Protein AF-A0A750MMW2-F1 (afdb_monomer_lite)

Radius of gyration: 13.12 Å; chains: 1; bounding box: 33×26×34 Å

Foldseek 3Di:
DDPQVVLVVVQCVQLVHPCLVVVQVVCVVVVQWDWDDDPFWIWIWGWDADPNAIAIERSDTDGPDPDSCVVCVVVRVVVCVVSVHQWYWYSGPPTDIDGD

Sequence (100 aa):
MTKLERYMQRVMADTGNPELLNEIHDACRKKQAFCFGAPDGQLVLKPMVKDGIPFVLVWLGICEGYDSVTRYLPEVQQLTRLSGGRWAEFHTTRKGFIRL

Structure (mmCIF, N/CA/C/O backbone):
data_AF-A0A750MMW2-F1
#
_entry.id   AF-A0A750MMW2-F1
#
loop_
_atom_site.group_PDB
_atom_site.id
_atom_site.type_symbol
_atom_site.label_atom_id
_atom_site.label_alt_id
_atom_site.label_comp_id
_atom_site.label_asym_id
_atom_site.label_entity_id
_atom_site.label_seq_id
_atom_site.pdbx_PDB_ins_code
_atom_site.Cartn_x
_atom_site.Cartn_y
_atom_site.Cartn_z
_atom_site.occupancy
_atom_site.B_iso_or_equiv
_atom_site.auth_seq_id
_atom_site.auth_comp_id
_atom_site.auth_asym_id
_atom_site.auth_atom_id
_atom_site.pdbx_PDB_model_num
ATOM 1 N N . MET A 1 1 ? 19.784 -4.437 -12.549 1.00 60.16 1 MET A N 1
ATOM 2 C CA . MET A 1 1 ? 18.707 -3.738 -11.829 1.00 60.16 1 MET A CA 1
ATOM 3 C C . MET A 1 1 ? 17.459 -3.771 -12.695 1.00 60.16 1 MET A C 1
ATOM 5 O O . MET A 1 1 ? 17.517 -3.306 -13.832 1.00 60.16 1 MET A O 1
ATOM 9 N N . THR A 1 2 ? 16.393 -4.404 -12.221 1.00 79.88 2 THR A N 1
ATOM 10 C CA . THR A 1 2 ? 15.117 -4.533 -12.935 1.00 79.88 2 THR A CA 1
ATOM 11 C C . THR A 1 2 ? 14.392 -3.184 -12.993 1.00 79.88 2 THR A C 1
ATOM 13 O O . THR A 1 2 ? 14.697 -2.244 -12.254 1.00 79.88 2 THR A O 1
ATOM 16 N N . LYS A 1 3 ? 13.423 -3.048 -13.902 1.00 79.94 3 LYS A N 1
ATOM 17 C CA . LYS A 1 3 ? 12.630 -1.818 -14.034 1.00 79.94 3 LYS A CA 1
ATOM 18 C C . LYS A 1 3 ? 11.790 -1.544 -12.777 1.00 79.94 3 LYS A C 1
ATOM 20 O O . LYS A 1 3 ? 11.698 -0.397 -12.348 1.00 79.94 3 LYS A O 1
ATOM 25 N N . LEU A 1 4 ? 11.288 -2.603 -12.138 1.00 78.44 4 LEU A N 1
ATOM 26 C CA . LEU A 1 4 ? 10.567 -2.549 -10.867 1.00 78.44 4 LEU A CA 1
ATOM 27 C C . LEU A 1 4 ? 11.439 -2.004 -9.725 1.00 78.44 4 LEU A C 1
ATOM 29 O O . LEU A 1 4 ? 11.023 -1.084 -9.023 1.00 78.44 4 LEU A O 1
ATOM 33 N N . GLU A 1 5 ? 12.678 -2.491 -9.597 1.00 82.50 5 GLU A N 1
ATOM 34 C CA . GLU A 1 5 ? 13.649 -1.989 -8.610 1.00 82.50 5 GLU A CA 1
ATOM 35 C C . GLU A 1 5 ? 13.904 -0.485 -8.781 1.00 82.50 5 GLU A C 1
ATOM 37 O O . GLU A 1 5 ? 13.992 0.249 -7.799 1.00 82.50 5 GLU A O 1
ATOM 42 N N . ARG A 1 6 ? 13.957 0.008 -10.027 1.00 87.00 6 ARG A N 1
ATOM 43 C CA . ARG A 1 6 ? 14.108 1.445 -10.298 1.00 87.00 6 ARG A CA 1
ATOM 44 C C . ARG A 1 6 ? 12.898 2.255 -9.820 1.00 87.00 6 ARG A C 1
ATOM 46 O O . ARG A 1 6 ? 13.087 3.351 -9.295 1.00 87.00 6 ARG A O 1
ATOM 53 N N . TYR A 1 7 ? 11.676 1.744 -9.981 1.00 87.06 7 TYR A N 1
ATOM 54 C CA . TYR A 1 7 ? 10.483 2.413 -9.453 1.00 87.06 7 TYR A CA 1
ATOM 55 C C . TYR A 1 7 ? 10.459 2.421 -7.925 1.00 87.06 7 TYR A C 1
ATOM 57 O O . TYR A 1 7 ? 10.150 3.456 -7.343 1.00 87.06 7 TYR A O 1
ATOM 65 N N . MET A 1 8 ? 10.849 1.321 -7.277 1.00 87.06 8 MET A N 1
ATOM 66 C CA . MET A 1 8 ? 10.960 1.264 -5.816 1.00 87.06 8 MET A CA 1
ATOM 67 C C . MET A 1 8 ? 11.950 2.301 -5.281 1.00 87.06 8 MET A C 1
ATOM 69 O O . MET A 1 8 ? 11.594 3.086 -4.407 1.00 87.06 8 MET A O 1
ATOM 73 N N . GLN A 1 9 ? 13.155 2.365 -5.860 1.00 88.31 9 GLN A N 1
ATOM 74 C CA . GLN A 1 9 ? 14.172 3.360 -5.496 1.00 88.31 9 GLN A CA 1
ATOM 75 C C . GLN A 1 9 ? 13.656 4.794 -5.660 1.00 88.31 9 GLN A C 1
ATOM 77 O O . GLN A 1 9 ? 13.897 5.648 -4.809 1.00 88.31 9 GLN A O 1
ATOM 82 N N . ARG A 1 10 ? 12.897 5.057 -6.729 1.00 87.69 10 ARG A N 1
ATOM 83 C CA . ARG A 1 10 ? 12.275 6.364 -6.943 1.00 87.69 10 ARG A CA 1
ATOM 84 C C . ARG A 1 10 ? 11.245 6.694 -5.865 1.00 87.69 10 ARG A C 1
ATOM 86 O O . ARG A 1 10 ? 11.288 7.799 -5.345 1.00 87.69 10 ARG A O 1
ATOM 93 N N . VAL A 1 11 ? 10.361 5.760 -5.504 1.00 86.94 11 VAL A N 1
ATOM 94 C CA . VAL A 1 11 ? 9.375 5.996 -4.436 1.00 86.94 11 VAL A CA 1
ATOM 95 C C . VAL A 1 11 ? 10.080 6.297 -3.115 1.00 86.94 11 VAL A C 1
ATOM 97 O O . VAL A 1 11 ? 9.727 7.279 -2.476 1.00 86.94 11 VAL A O 1
ATOM 100 N N . MET A 1 12 ? 11.112 5.529 -2.748 1.00 89.62 12 MET A N 1
ATOM 101 C CA . MET A 1 12 ? 11.905 5.766 -1.531 1.00 89.62 12 MET A CA 1
ATOM 102 C C . MET A 1 12 ? 12.518 7.172 -1.500 1.00 89.62 12 MET A C 1
ATOM 104 O O . MET A 1 12 ? 12.475 7.845 -0.468 1.00 89.62 12 MET A O 1
ATOM 108 N N . ALA A 1 13 ? 13.065 7.624 -2.635 1.00 88.62 13 ALA A N 1
ATOM 109 C CA . ALA A 1 13 ? 13.628 8.962 -2.778 1.00 88.62 13 ALA A CA 1
ATOM 110 C C . ALA A 1 13 ? 12.546 10.053 -2.699 1.00 88.62 13 ALA A C 1
ATOM 112 O O . ALA A 1 13 ? 12.694 11.002 -1.931 1.00 88.62 13 ALA A O 1
ATOM 113 N N . ASP A 1 14 ? 11.439 9.895 -3.429 1.00 86.00 14 ASP A N 1
ATOM 114 C CA . ASP A 1 14 ? 10.333 10.859 -3.470 1.00 86.00 14 ASP A CA 1
ATOM 115 C C . ASP A 1 14 ? 9.667 11.007 -2.086 1.00 86.00 14 ASP A C 1
ATOM 117 O O . ASP A 1 14 ? 9.271 12.105 -1.685 1.00 86.00 14 ASP A O 1
ATOM 121 N N . THR A 1 15 ? 9.566 9.919 -1.317 1.00 84.56 15 THR A N 1
ATOM 122 C CA . THR A 1 15 ? 9.014 9.935 0.046 1.00 84.56 15 THR 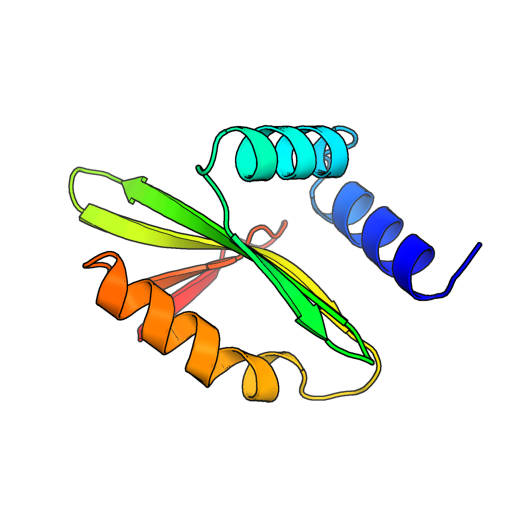A CA 1
ATOM 123 C C . THR A 1 15 ? 10.038 10.332 1.108 1.00 84.56 15 THR A C 1
ATOM 125 O O . THR A 1 15 ? 9.650 10.533 2.257 1.00 84.56 15 THR A O 1
ATOM 128 N N . GLY A 1 16 ? 11.327 10.418 0.760 1.00 87.31 16 GLY A N 1
ATOM 129 C CA . GLY A 1 16 ? 12.416 10.638 1.714 1.00 87.31 16 GLY A CA 1
ATOM 130 C C . GLY A 1 16 ? 12.547 9.523 2.759 1.00 87.31 16 GLY A C 1
ATOM 131 O O . GLY A 1 16 ? 12.991 9.789 3.872 1.00 87.31 16 GLY A O 1
ATOM 132 N N . ASN A 1 17 ? 12.128 8.295 2.425 1.00 88.88 17 ASN A N 1
ATOM 133 C CA . ASN A 1 17 ? 12.134 7.150 3.339 1.00 88.88 17 ASN A CA 1
ATOM 134 C C . ASN A 1 17 ? 13.020 6.018 2.778 1.00 88.88 17 ASN A C 1
ATOM 136 O O . ASN A 1 17 ? 12.535 5.198 1.991 1.00 88.88 17 ASN A O 1
ATOM 140 N N . PRO A 1 18 ? 14.308 5.952 3.170 1.00 89.94 18 PRO A N 1
ATOM 141 C CA . PRO A 1 18 ? 15.216 4.894 2.729 1.00 89.94 18 PRO A CA 1
ATOM 142 C C . PRO A 1 18 ? 14.907 3.522 3.352 1.00 89.94 18 PRO A C 1
ATOM 144 O O . PRO A 1 18 ? 15.346 2.510 2.817 1.00 89.94 18 PRO A O 1
ATOM 147 N N . GLU A 1 19 ? 14.121 3.459 4.430 1.00 92.56 19 GLU A N 1
ATOM 148 C CA . GLU A 1 19 ? 13.748 2.204 5.101 1.00 92.56 19 GLU A CA 1
ATOM 149 C C . GLU A 1 19 ? 12.401 1.647 4.618 1.00 92.56 19 GLU A C 1
ATOM 151 O O . GLU A 1 19 ? 11.990 0.565 5.035 1.00 92.56 19 GLU A O 1
ATOM 156 N N . LEU A 1 20 ? 11.725 2.336 3.691 1.00 91.19 20 LEU A N 1
ATOM 157 C CA . LEU A 1 20 ? 10.367 2.013 3.242 1.00 91.19 20 LEU A CA 1
ATOM 158 C C . LEU A 1 20 ? 10.182 0.534 2.868 1.00 91.19 20 LEU A C 1
ATOM 160 O O . LEU A 1 20 ? 9.185 -0.081 3.240 1.00 91.19 20 LEU A O 1
ATOM 164 N N . LEU A 1 21 ? 11.130 -0.056 2.134 1.00 91.12 21 LEU A N 1
ATOM 165 C CA . LEU A 1 21 ? 11.029 -1.458 1.715 1.00 91.12 21 LEU A CA 1
ATOM 166 C C . LEU A 1 21 ? 11.183 -2.430 2.891 1.00 91.12 21 LEU A C 1
ATOM 168 O O . LEU A 1 21 ? 10.466 -3.431 2.941 1.00 91.12 21 LEU A O 1
ATOM 172 N N . ASN A 1 22 ? 12.063 -2.119 3.847 1.00 93.69 22 ASN A N 1
ATOM 173 C CA . ASN A 1 22 ? 12.233 -2.909 5.066 1.00 93.69 22 ASN A CA 1
ATOM 174 C C . ASN A 1 22 ? 10.964 -2.837 5.922 1.00 93.69 22 ASN A C 1
ATOM 176 O O . ASN A 1 22 ? 10.453 -3.868 6.354 1.00 93.69 22 ASN A O 1
ATOM 180 N N . GLU A 1 23 ? 10.395 -1.641 6.087 1.00 95.06 23 GLU A N 1
ATOM 181 C CA . GLU A 1 23 ? 9.141 -1.424 6.815 1.00 95.06 23 GLU A CA 1
ATOM 182 C C . GLU A 1 23 ? 7.963 -2.176 6.179 1.00 95.06 23 GLU A C 1
ATOM 184 O O . GLU A 1 23 ? 7.175 -2.815 6.883 1.00 95.06 23 GLU A O 1
ATOM 189 N N . ILE A 1 24 ? 7.850 -2.134 4.846 1.00 93.31 24 ILE A N 1
ATOM 190 C CA . ILE A 1 24 ? 6.839 -2.881 4.088 1.00 93.31 24 ILE A CA 1
ATOM 191 C C . ILE A 1 24 ? 7.015 -4.385 4.297 1.00 93.31 24 ILE A C 1
ATOM 193 O O . ILE A 1 24 ? 6.033 -5.080 4.575 1.00 93.31 24 ILE A O 1
ATOM 197 N N . HIS A 1 25 ? 8.243 -4.894 4.175 1.00 93.50 25 HIS A N 1
ATOM 198 C CA . HIS A 1 25 ? 8.542 -6.313 4.351 1.00 93.50 25 HIS A CA 1
ATOM 199 C C . HIS A 1 25 ? 8.141 -6.792 5.751 1.00 93.50 25 HIS A C 1
ATOM 201 O O . HIS A 1 25 ? 7.418 -7.784 5.896 1.00 93.50 25 HIS A O 1
ATOM 207 N N . ASP A 1 26 ? 8.537 -6.043 6.777 1.00 96.56 26 ASP A N 1
ATOM 208 C CA . ASP A 1 26 ? 8.210 -6.320 8.170 1.00 96.56 26 ASP A CA 1
ATOM 209 C C . ASP A 1 26 ? 6.704 -6.292 8.435 1.00 96.56 26 ASP A C 1
ATOM 211 O O . ASP A 1 26 ? 6.164 -7.198 9.077 1.00 96.56 26 ASP A O 1
ATOM 215 N N . ALA A 1 27 ? 6.006 -5.277 7.923 1.00 95.25 27 ALA A N 1
ATOM 216 C CA . ALA A 1 27 ? 4.563 -5.148 8.082 1.00 95.25 27 ALA A CA 1
ATOM 217 C C . ALA A 1 27 ? 3.814 -6.300 7.400 1.00 95.25 27 ALA A C 1
ATOM 219 O O . ALA A 1 27 ? 2.876 -6.848 7.981 1.00 95.25 27 ALA A O 1
ATOM 220 N N . CYS A 1 28 ? 4.244 -6.718 6.206 1.00 92.69 28 CYS A N 1
ATOM 221 C CA . CYS A 1 28 ? 3.661 -7.872 5.523 1.00 92.69 28 CYS A CA 1
ATOM 222 C C . CYS A 1 28 ? 3.880 -9.159 6.333 1.00 92.69 28 CYS A C 1
ATOM 224 O O . CYS A 1 28 ? 2.933 -9.910 6.568 1.00 92.69 28 CYS A O 1
ATOM 226 N N . ARG A 1 29 ? 5.096 -9.388 6.854 1.00 95.31 29 ARG A N 1
ATOM 227 C CA . ARG A 1 29 ? 5.401 -10.547 7.718 1.00 95.31 29 ARG A CA 1
ATOM 228 C C . ARG A 1 29 ? 4.564 -10.573 8.992 1.00 95.31 29 ARG A C 1
ATOM 230 O O . ARG A 1 29 ? 4.133 -11.641 9.423 1.00 95.31 29 ARG A O 1
ATOM 237 N N . LYS A 1 30 ? 4.313 -9.403 9.580 1.00 96.12 30 LYS A N 1
ATOM 238 C CA . LYS A 1 30 ? 3.489 -9.228 10.785 1.00 96.12 30 LYS A CA 1
ATOM 239 C C . LYS A 1 30 ? 1.983 -9.206 10.486 1.00 96.12 30 LYS A C 1
ATOM 241 O O . LYS A 1 30 ? 1.201 -9.000 11.408 1.00 96.12 30 LYS A O 1
ATOM 246 N N . LYS A 1 31 ? 1.564 -9.437 9.231 1.00 91.75 31 LYS A N 1
ATOM 247 C CA . LYS A 1 31 ? 0.160 -9.394 8.772 1.00 91.75 31 LYS A CA 1
ATOM 248 C C . LYS A 1 31 ? -0.523 -8.040 9.021 1.00 91.75 31 LYS A C 1
ATOM 250 O O . LYS A 1 31 ? -1.721 -7.973 9.269 1.00 91.75 31 LYS A O 1
ATOM 255 N N . GLN A 1 32 ? 0.253 -6.961 8.968 1.00 93.44 32 GLN A N 1
ATOM 256 C CA . GLN A 1 32 ? -0.198 -5.577 9.147 1.00 93.44 32 GLN A CA 1
ATOM 257 C C . GLN A 1 32 ? -0.357 -4.830 7.817 1.00 93.44 32 GLN A C 1
ATOM 259 O O . GLN A 1 32 ? -0.922 -3.742 7.790 1.00 93.44 32 GLN A O 1
ATOM 264 N N . ALA A 1 33 ? 0.155 -5.391 6.723 1.00 92.06 33 ALA A N 1
ATOM 265 C CA . ALA A 1 33 ? 0.001 -4.865 5.376 1.00 92.06 33 ALA A CA 1
ATOM 266 C C . ALA A 1 33 ? -0.250 -6.012 4.392 1.00 92.06 33 ALA A C 1
ATOM 268 O O . ALA A 1 33 ? 0.152 -7.154 4.628 1.00 92.06 33 ALA A O 1
ATOM 269 N N . PHE A 1 34 ? -0.903 -5.684 3.286 1.00 87.25 34 PHE A N 1
ATOM 270 C CA . PHE A 1 34 ? -1.206 -6.594 2.194 1.00 87.25 34 PHE A CA 1
ATOM 271 C C . PHE A 1 34 ? -0.364 -6.213 0.982 1.00 87.25 34 PHE A C 1
ATOM 273 O O . PHE A 1 34 ? -0.375 -5.057 0.557 1.00 87.25 34 PHE A O 1
ATOM 280 N N . CYS A 1 35 ? 0.360 -7.184 0.433 1.00 87.38 35 CYS A N 1
ATOM 281 C CA . CYS A 1 35 ? 1.167 -7.013 -0.765 1.00 87.38 35 CYS A CA 1
ATOM 282 C C . CYS A 1 35 ? 0.506 -7.744 -1.934 1.00 87.38 35 CYS A C 1
ATOM 284 O O . CYS A 1 35 ? 0.325 -8.960 -1.883 1.00 87.38 35 CYS A O 1
ATOM 286 N N . PHE A 1 36 ? 0.163 -7.000 -2.979 1.00 81.75 36 PHE A N 1
ATOM 287 C CA . PHE A 1 36 ? -0.421 -7.512 -4.210 1.00 81.75 36 PHE A CA 1
ATOM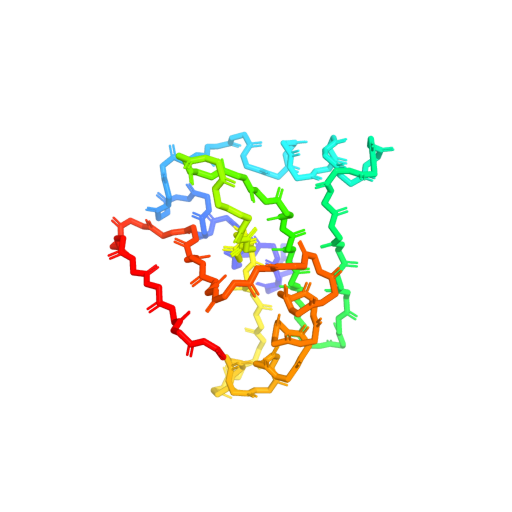 288 C C . PHE A 1 36 ? 0.621 -7.403 -5.315 1.00 81.75 36 PHE A C 1
ATOM 290 O O . PHE A 1 36 ? 1.052 -6.305 -5.671 1.00 81.75 36 PHE A O 1
ATOM 297 N N . GLY A 1 37 ? 1.052 -8.552 -5.824 1.00 78.88 37 GLY A N 1
ATOM 298 C CA . GLY A 1 37 ? 1.874 -8.628 -7.024 1.00 78.88 37 GLY A CA 1
A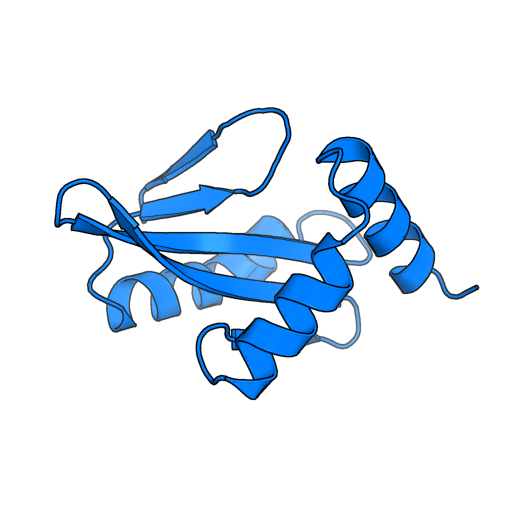TOM 299 C C . GLY A 1 37 ? 0.989 -8.769 -8.255 1.00 78.88 37 GLY A C 1
ATOM 300 O O . GLY A 1 37 ? 0.057 -9.571 -8.256 1.00 78.88 37 GLY A O 1
ATOM 301 N N . ALA A 1 38 ? 1.309 -8.019 -9.299 1.00 72.31 38 ALA A N 1
ATOM 302 C CA . ALA A 1 38 ? 0.747 -8.172 -10.630 1.00 72.31 38 ALA A CA 1
ATOM 303 C C . ALA A 1 38 ? 1.888 -8.371 -11.643 1.00 72.31 38 ALA A C 1
ATOM 305 O O . ALA A 1 38 ? 3.032 -8.016 -11.348 1.00 72.31 38 ALA A O 1
ATOM 306 N N . PRO A 1 39 ? 1.617 -8.915 -12.843 1.00 74.00 39 PRO A N 1
ATOM 307 C CA . PRO A 1 39 ? 2.654 -9.129 -13.855 1.00 74.00 39 PRO A CA 1
ATOM 308 C C . PRO A 1 39 ? 3.432 -7.860 -14.239 1.00 74.00 39 PRO A C 1
ATOM 310 O O . PRO A 1 39 ? 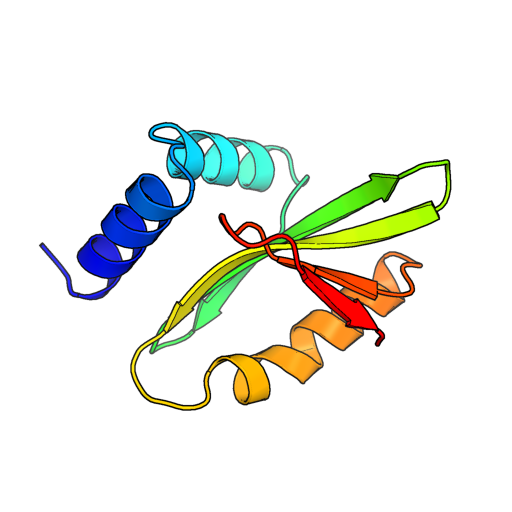4.579 -7.947 -14.665 1.00 74.00 39 PRO A O 1
ATOM 313 N N . ASP A 1 40 ? 2.811 -6.691 -14.089 1.00 76.62 40 ASP A N 1
ATOM 314 C CA . ASP A 1 40 ? 3.342 -5.388 -14.474 1.00 76.62 40 ASP A CA 1
ATOM 315 C C . ASP A 1 40 ? 3.609 -4.461 -13.281 1.00 76.62 40 ASP A C 1
ATOM 317 O O . ASP A 1 40 ? 3.964 -3.305 -13.490 1.00 76.62 40 ASP A O 1
ATOM 321 N N . GLY A 1 41 ? 3.434 -4.904 -12.033 1.00 81.62 41 GLY A N 1
ATOM 322 C CA . GLY A 1 41 ? 3.487 -3.981 -10.904 1.00 81.62 41 GLY A CA 1
ATOM 323 C C . GLY A 1 41 ? 3.318 -4.598 -9.526 1.00 81.62 41 GLY A C 1
ATOM 324 O O . GLY A 1 41 ? 3.166 -5.805 -9.349 1.00 81.62 41 GLY A O 1
ATOM 325 N N . GLN A 1 42 ? 3.359 -3.728 -8.525 1.00 85.94 42 GLN A N 1
ATOM 326 C CA . GLN A 1 42 ? 3.195 -4.089 -7.130 1.00 85.94 42 GLN A CA 1
ATOM 327 C C . GLN A 1 42 ? 2.444 -2.995 -6.375 1.00 85.94 42 GLN A C 1
ATOM 329 O O . GLN A 1 42 ? 2.740 -1.804 -6.506 1.00 85.94 42 GLN A O 1
ATOM 334 N N . LEU A 1 43 ? 1.489 -3.422 -5.556 1.00 85.94 43 LEU A N 1
ATOM 335 C CA . LEU A 1 43 ? 0.681 -2.563 -4.706 1.00 85.94 43 LEU A CA 1
ATOM 336 C C . LEU A 1 43 ? 0.791 -3.047 -3.259 1.00 85.94 43 LEU A C 1
ATOM 338 O O . LEU A 1 43 ? 0.634 -4.234 -2.978 1.00 85.94 43 LEU A O 1
ATOM 342 N N . VAL A 1 44 ? 1.047 -2.132 -2.331 1.00 89.50 44 VAL A N 1
ATOM 343 C CA . VAL A 1 44 ? 1.069 -2.416 -0.895 1.00 89.50 44 VAL A CA 1
ATOM 344 C C . VAL A 1 44 ? 0.050 -1.538 -0.203 1.00 89.50 44 VAL A C 1
ATOM 346 O O . VAL A 1 44 ? 0.122 -0.309 -0.266 1.00 89.50 44 VAL A O 1
ATOM 349 N N . LEU A 1 45 ? -0.886 -2.188 0.480 1.00 88.62 45 LEU A N 1
ATOM 350 C CA . LEU A 1 45 ? -1.980 -1.548 1.191 1.00 88.62 45 LEU A CA 1
ATOM 351 C C . LEU A 1 45 ? -1.856 -1.835 2.681 1.00 88.62 45 LEU A C 1
ATOM 353 O O . LEU A 1 45 ? -1.675 -2.981 3.092 1.00 88.62 45 LEU A O 1
ATOM 357 N N . LYS A 1 46 ? -1.964 -0.792 3.498 1.00 91.12 46 LYS A N 1
ATOM 358 C CA . LYS A 1 46 ? -1.871 -0.892 4.953 1.00 91.12 46 LYS A CA 1
ATOM 359 C C . LYS A 1 46 ? -3.146 -0.336 5.585 1.00 91.12 46 LYS A C 1
ATOM 361 O O . LYS A 1 46 ? -3.415 0.852 5.413 1.00 91.12 46 LYS A O 1
ATOM 366 N N . PRO A 1 47 ? -3.939 -1.147 6.303 1.00 89.94 47 PRO A N 1
ATOM 367 C CA . PRO A 1 47 ? -5.019 -0.630 7.131 1.00 89.94 47 PRO A CA 1
ATOM 368 C C . PRO A 1 47 ? -4.454 0.288 8.215 1.00 89.94 47 PRO A C 1
ATOM 370 O O . PRO A 1 47 ? -3.459 -0.034 8.864 1.00 89.94 47 PRO A O 1
ATOM 373 N N . MET A 1 48 ? -5.087 1.435 8.405 1.00 91.50 48 MET A N 1
ATOM 374 C CA . MET A 1 48 ? -4.678 2.468 9.347 1.00 91.50 48 MET A CA 1
ATOM 375 C C . MET A 1 48 ? -5.904 3.003 10.088 1.00 91.50 48 MET A C 1
ATOM 377 O O . MET A 1 48 ? -7.039 2.839 9.644 1.00 91.50 48 MET A O 1
ATOM 381 N N . VAL A 1 49 ? -5.672 3.672 11.215 1.00 90.31 49 VAL A N 1
ATOM 382 C CA . VAL A 1 49 ? -6.708 4.383 11.970 1.00 90.31 49 VAL A CA 1
ATOM 383 C C . VAL A 1 49 ? -6.211 5.794 12.243 1.00 90.31 49 VAL A C 1
ATOM 385 O O . VAL A 1 49 ? -5.073 5.974 12.677 1.00 90.31 49 VAL A O 1
ATOM 388 N N . LYS A 1 50 ? -7.060 6.790 11.991 1.00 88.56 50 LYS A N 1
ATOM 389 C CA . LYS A 1 50 ? -6.804 8.196 12.312 1.00 88.56 50 LYS A CA 1
ATOM 390 C C . LYS A 1 50 ? -8.025 8.768 13.013 1.00 88.56 50 LYS A C 1
ATOM 392 O O . LYS A 1 50 ? -9.132 8.643 12.501 1.00 88.56 50 LYS A O 1
ATOM 397 N N . ASP A 1 51 ? -7.821 9.324 14.205 1.00 90.19 51 ASP A N 1
ATOM 398 C CA . ASP A 1 51 ? -8.888 9.887 15.045 1.00 90.19 51 ASP A CA 1
ATOM 399 C C . ASP A 1 51 ? -10.062 8.908 15.272 1.00 90.19 51 ASP A C 1
ATOM 401 O O . ASP A 1 51 ? -11.231 9.279 15.262 1.00 90.19 51 ASP A O 1
ATOM 405 N N . GLY A 1 52 ? -9.743 7.616 15.433 1.00 88.62 52 GLY A N 1
ATOM 406 C CA . GLY A 1 52 ? -10.725 6.539 15.618 1.00 88.62 52 GLY A CA 1
ATOM 407 C C . GLY A 1 52 ? -11.424 6.074 14.337 1.00 88.62 52 GLY A C 1
ATOM 408 O O . GLY A 1 52 ? -12.241 5.156 14.388 1.00 88.62 52 GLY A O 1
ATOM 409 N N . ILE A 1 53 ? -11.096 6.660 13.185 1.00 88.12 53 ILE A N 1
ATOM 410 C CA . ILE A 1 53 ? -11.723 6.337 11.911 1.00 88.12 53 ILE A CA 1
ATOM 411 C C . ILE A 1 53 ? -10.753 5.498 11.053 1.00 88.12 53 ILE A C 1
ATOM 413 O O . ILE A 1 53 ? -9.626 5.935 10.790 1.00 88.12 53 ILE A O 1
ATOM 417 N N . PRO A 1 54 ? -11.150 4.288 10.619 1.00 89.81 54 PRO A N 1
ATOM 418 C CA . PRO A 1 54 ? -10.311 3.440 9.782 1.00 89.81 54 PRO A CA 1
ATOM 419 C C . PRO A 1 54 ? -10.173 3.999 8.361 1.00 89.81 54 PRO A C 1
ATOM 421 O O . PRO A 1 54 ? -11.109 4.564 7.789 1.00 89.81 54 PRO A O 1
ATOM 424 N N . PHE A 1 55 ? -9.003 3.787 7.767 1.00 89.69 55 PHE A N 1
ATOM 425 C CA . PHE A 1 55 ? -8.711 4.076 6.366 1.00 89.69 55 PHE A CA 1
ATOM 426 C C . PHE A 1 55 ? -7.643 3.125 5.835 1.00 89.69 55 PHE A C 1
ATOM 428 O O . PHE A 1 55 ? -7.030 2.372 6.592 1.00 89.69 55 PHE A O 1
ATOM 435 N N . VAL A 1 56 ? -7.413 3.143 4.526 1.00 90.19 56 VAL A N 1
ATOM 436 C CA . VAL A 1 56 ? -6.328 2.367 3.914 1.00 90.19 56 VAL A CA 1
ATOM 437 C C . VAL A 1 56 ? -5.254 3.308 3.400 1.00 90.19 56 VAL A C 1
ATOM 439 O O . VAL A 1 56 ? -5.525 4.235 2.648 1.00 90.19 56 VAL A O 1
ATOM 442 N N . LEU A 1 57 ? -4.011 3.060 3.783 1.00 91.12 57 LEU A N 1
ATOM 443 C CA . LEU A 1 57 ? -2.857 3.706 3.187 1.00 91.12 57 LEU A CA 1
ATOM 444 C C . LEU A 1 57 ? -2.412 2.897 1.966 1.00 91.12 57 LEU A C 1
ATOM 446 O O . LEU A 1 57 ? -2.006 1.741 2.096 1.00 91.12 57 LEU A O 1
ATOM 450 N N . VAL A 1 58 ? -2.442 3.525 0.793 1.00 89.00 58 VAL A N 1
ATOM 451 C CA . VAL A 1 58 ? -1.708 3.080 -0.392 1.00 89.00 58 VAL A CA 1
ATOM 452 C C . VAL A 1 58 ? -0.240 3.409 -0.158 1.00 89.00 58 VAL A C 1
ATOM 454 O O . VAL A 1 58 ? 0.211 4.535 -0.382 1.00 89.00 58 VAL A O 1
ATOM 457 N N . TRP A 1 59 ? 0.483 2.440 0.395 1.00 90.50 59 TRP A N 1
ATOM 458 C CA . TRP A 1 59 ? 1.838 2.639 0.899 1.00 90.50 59 TRP A CA 1
ATOM 459 C C . TRP A 1 59 ? 2.889 2.540 -0.207 1.00 90.50 59 TRP A C 1
ATOM 461 O O . TRP A 1 59 ? 3.855 3.297 -0.215 1.00 90.50 59 TRP A O 1
ATOM 471 N N . LEU A 1 60 ? 2.662 1.652 -1.172 1.00 88.44 60 LEU A N 1
ATOM 472 C CA . LEU A 1 60 ? 3.458 1.539 -2.389 1.00 88.44 60 LEU A CA 1
ATOM 473 C C . LEU A 1 60 ? 2.521 1.231 -3.551 1.00 88.44 60 LEU A C 1
ATOM 475 O O . LEU A 1 60 ? 1.674 0.352 -3.432 1.00 88.44 60 LEU A O 1
ATOM 479 N N . GLY A 1 61 ? 2.687 1.928 -4.668 1.00 85.69 61 GLY A N 1
ATOM 480 C CA . GLY A 1 61 ? 2.017 1.616 -5.925 1.00 85.69 61 GLY A CA 1
ATOM 481 C C . GLY A 1 61 ? 2.991 1.843 -7.068 1.00 85.69 61 GLY A C 1
ATOM 482 O O . GLY A 1 61 ? 3.315 2.986 -7.381 1.00 85.69 61 GLY A O 1
ATOM 483 N N . ILE A 1 62 ? 3.492 0.759 -7.652 1.00 85.50 62 ILE A N 1
ATOM 484 C CA . ILE A 1 62 ? 4.422 0.783 -8.783 1.00 85.50 62 ILE A CA 1
ATOM 485 C C . ILE A 1 62 ? 3.897 -0.119 -9.887 1.00 85.50 62 ILE A C 1
ATOM 487 O O . ILE A 1 62 ? 3.296 -1.157 -9.630 1.00 85.50 62 ILE A O 1
ATOM 491 N N . CYS A 1 63 ? 4.103 0.288 -11.127 1.00 80.56 63 CYS A N 1
ATOM 492 C CA . CYS A 1 63 ? 3.484 -0.341 -12.281 1.00 80.56 63 CYS A CA 1
ATOM 493 C C . CYS A 1 63 ? 4.227 0.043 -13.558 1.00 80.56 63 CYS A C 1
ATOM 495 O O . CYS A 1 63 ? 4.805 1.130 -13.661 1.00 80.56 63 CYS A O 1
ATOM 497 N N . GLU A 1 64 ? 4.125 -0.801 -14.568 1.00 79.75 64 GLU A N 1
ATOM 498 C CA . GLU A 1 64 ? 4.511 -0.471 -15.923 1.00 79.75 64 GLU A CA 1
ATOM 499 C C . GLU A 1 64 ? 3.304 0.037 -16.720 1.00 79.75 64 GLU A C 1
ATOM 501 O O . GLU A 1 64 ? 2.233 -0.561 -16.708 1.00 79.75 64 GLU A O 1
ATOM 506 N N . GLY A 1 65 ? 3.488 1.142 -17.446 1.00 69.81 65 GLY A N 1
ATOM 507 C CA . GLY A 1 65 ? 2.455 1.723 -18.306 1.00 69.81 65 GLY A CA 1
ATOM 508 C C . GLY A 1 65 ? 1.675 2.877 -17.671 1.00 69.81 65 GLY A C 1
ATOM 509 O O . GLY A 1 65 ? 1.935 3.302 -16.545 1.00 69.81 65 GLY A O 1
ATOM 510 N N . TYR A 1 66 ? 0.749 3.425 -18.452 1.00 61.94 66 TYR A N 1
ATOM 511 C CA . TYR A 1 66 ? -0.157 4.493 -18.033 1.00 61.94 66 TYR A CA 1
ATOM 512 C C . TYR A 1 66 ? -1.419 3.890 -17.388 1.00 61.94 66 TYR A C 1
ATOM 514 O O . TYR A 1 66 ? -1.778 2.754 -17.686 1.00 61.94 66 TYR A O 1
ATOM 522 N N . ASP A 1 67 ? -2.098 4.659 -16.531 1.00 65.38 67 ASP A N 1
ATOM 523 C CA . ASP A 1 67 ? -3.429 4.334 -15.975 1.00 65.38 67 ASP A CA 1
ATOM 524 C C . ASP A 1 67 ? -3.502 3.185 -14.943 1.00 65.38 67 ASP A C 1
ATOM 526 O O . ASP A 1 67 ? -4.555 2.622 -14.638 1.00 65.38 67 ASP A O 1
ATOM 530 N N . SER A 1 68 ? -2.369 2.856 -14.335 1.00 64.44 68 SER A N 1
ATOM 531 C CA . SER A 1 68 ? -2.273 1.862 -13.263 1.00 64.44 68 SER A CA 1
ATOM 532 C C . SER A 1 68 ? -3.147 2.153 -12.049 1.00 64.44 68 SER A C 1
ATOM 534 O O . SER A 1 68 ? -3.704 1.233 -11.460 1.00 64.44 68 SER A O 1
ATOM 536 N N . VAL A 1 69 ? -3.300 3.427 -11.682 1.00 64.31 69 VAL A N 1
ATOM 537 C CA . VAL A 1 69 ? -4.161 3.833 -10.567 1.00 64.31 69 VAL A CA 1
ATOM 538 C C . VAL A 1 69 ? -5.593 3.379 -10.825 1.00 64.31 69 VAL A C 1
ATOM 540 O O . VAL A 1 69 ? -6.182 2.773 -9.941 1.00 64.31 69 VAL A O 1
ATOM 543 N N . THR A 1 70 ? -6.123 3.586 -12.034 1.00 70.81 70 THR A N 1
ATOM 544 C CA . THR A 1 70 ? -7.470 3.142 -12.422 1.00 70.81 70 THR A CA 1
ATOM 545 C C . THR A 1 70 ? -7.591 1.623 -12.396 1.00 70.81 70 THR A C 1
ATOM 547 O O . THR A 1 70 ? -8.609 1.101 -11.947 1.00 70.81 70 THR A O 1
ATOM 550 N N . ARG A 1 71 ? -6.540 0.905 -12.813 1.00 72.38 71 ARG A N 1
ATOM 551 C CA . ARG A 1 71 ? -6.514 -0.563 -12.809 1.00 72.38 71 ARG A CA 1
ATOM 552 C C . ARG A 1 71 ? -6.594 -1.160 -11.405 1.00 72.38 71 ARG A C 1
ATOM 554 O O . ARG A 1 71 ? -7.300 -2.141 -11.242 1.00 72.38 71 ARG A O 1
ATOM 561 N N . TYR A 1 72 ? -5.892 -0.576 -10.434 1.00 73.94 72 TYR A N 1
ATOM 562 C CA . TYR A 1 72 ? -5.848 -1.068 -9.048 1.00 73.94 72 TYR A CA 1
ATOM 563 C C . TYR A 1 72 ? -6.898 -0.430 -8.129 1.00 73.94 72 TYR A C 1
ATOM 565 O O . TYR A 1 72 ? -7.036 -0.804 -6.962 1.00 73.94 72 TYR A O 1
ATOM 573 N N . LEU A 1 73 ? -7.623 0.577 -8.622 1.00 78.25 73 LEU A N 1
ATOM 574 C CA . LEU A 1 73 ? -8.639 1.288 -7.856 1.00 78.25 73 LEU A CA 1
ATOM 575 C C . LEU A 1 73 ? -9.758 0.364 -7.332 1.00 78.25 73 LEU A C 1
ATOM 577 O O . LEU A 1 73 ? -10.147 0.556 -6.176 1.00 78.25 73 LEU A O 1
ATOM 581 N N . PRO A 1 74 ? -10.268 -0.632 -8.089 1.00 82.88 74 PRO A N 1
ATOM 582 C CA . PRO A 1 74 ? -11.265 -1.573 -7.578 1.00 82.88 74 PRO A CA 1
ATOM 583 C C . PRO A 1 74 ? -10.775 -2.373 -6.363 1.00 82.88 74 PRO A C 1
ATOM 585 O O . PRO A 1 74 ? -11.504 -2.504 -5.379 1.00 82.88 74 PRO A O 1
ATOM 588 N N . GLU A 1 75 ? -9.531 -2.853 -6.380 1.00 77.81 75 GLU A N 1
ATOM 589 C CA . GLU A 1 75 ? -8.927 -3.604 -5.277 1.00 77.81 75 GLU A CA 1
ATOM 590 C C . GLU A 1 75 ? -8.722 -2.713 -4.050 1.00 77.81 75 GLU A C 1
ATOM 592 O O . GLU A 1 75 ? -9.044 -3.113 -2.927 1.00 77.81 75 GLU A O 1
ATOM 597 N N . VAL A 1 76 ? -8.254 -1.475 -4.256 1.00 79.38 76 VAL A N 1
ATOM 598 C CA . VAL A 1 76 ? -8.149 -0.472 -3.186 1.00 79.38 76 VAL A CA 1
ATOM 599 C C . VAL A 1 76 ? -9.527 -0.224 -2.566 1.00 79.38 76 VAL A C 1
ATOM 601 O O . VAL A 1 76 ? -9.662 -0.304 -1.347 1.00 79.38 76 VAL A O 1
ATOM 604 N N . GLN A 1 77 ? -10.566 -0.007 -3.379 1.00 85.38 77 GLN A N 1
ATOM 605 C CA . GLN A 1 77 ? -11.948 0.169 -2.915 1.00 85.38 77 GLN A CA 1
ATOM 606 C C . GLN A 1 77 ? -12.451 -1.016 -2.099 1.00 85.38 77 GLN A C 1
ATOM 608 O O . GLN A 1 77 ? -13.016 -0.828 -1.018 1.00 85.38 77 GLN A O 1
ATOM 613 N N . GLN A 1 78 ? -12.247 -2.233 -2.599 1.00 83.56 78 GLN A N 1
ATOM 614 C CA . GLN A 1 78 ? -12.676 -3.444 -1.918 1.00 83.56 78 GLN A CA 1
ATOM 615 C C . GLN A 1 78 ? -12.003 -3.568 -0.549 1.00 83.56 78 GLN A C 1
ATOM 617 O O . GLN A 1 78 ? -12.686 -3.789 0.450 1.00 83.56 78 GLN A O 1
ATOM 622 N N . LEU A 1 79 ? -10.686 -3.373 -0.472 1.00 76.38 79 LEU A N 1
ATOM 623 C CA . LEU A 1 79 ? -9.940 -3.493 0.782 1.00 76.38 79 LEU A CA 1
ATOM 624 C C . LEU A 1 79 ? -10.243 -2.362 1.756 1.00 76.38 79 LEU A C 1
ATOM 626 O O . LEU A 1 79 ? -10.331 -2.609 2.959 1.00 76.38 79 LEU A O 1
ATOM 630 N N . THR A 1 80 ? -10.463 -1.143 1.261 1.00 82.38 80 THR A N 1
ATOM 631 C CA . THR A 1 80 ? -10.945 -0.044 2.098 1.00 82.38 80 THR A CA 1
ATOM 632 C C . THR A 1 80 ? -12.287 -0.389 2.727 1.00 82.38 80 THR A C 1
ATOM 634 O O . THR A 1 80 ? -12.417 -0.268 3.944 1.00 82.38 80 THR A O 1
ATOM 637 N N . ARG A 1 81 ? -13.242 -0.911 1.947 1.00 85.62 81 ARG A N 1
ATOM 638 C CA . ARG A 1 81 ? -14.555 -1.329 2.462 1.00 85.62 81 ARG A CA 1
ATOM 639 C C . ARG A 1 81 ? -14.447 -2.491 3.451 1.00 85.62 81 ARG A C 1
ATOM 641 O O . ARG A 1 81 ? -15.047 -2.421 4.519 1.00 85.62 81 ARG A O 1
ATOM 648 N N . LEU A 1 82 ? -13.653 -3.519 3.140 1.00 82.38 82 LEU A N 1
ATOM 649 C CA . LEU A 1 82 ? -13.431 -4.668 4.030 1.00 82.38 82 LEU A CA 1
ATOM 650 C C . LEU A 1 82 ? -12.766 -4.268 5.355 1.00 82.38 82 LEU A C 1
ATOM 652 O O . LEU A 1 82 ? -13.056 -4.863 6.388 1.00 82.38 82 LEU A O 1
ATOM 656 N N . SER A 1 83 ? -11.919 -3.238 5.340 1.00 75.00 83 SER A N 1
ATOM 657 C CA . SER A 1 83 ? -11.277 -2.692 6.545 1.00 75.00 83 SER A CA 1
ATOM 658 C C . SER A 1 83 ? -12.188 -1.745 7.343 1.00 75.00 83 SER A C 1
ATOM 660 O O . SER A 1 83 ? -11.749 -1.163 8.332 1.00 75.00 83 SER A O 1
ATOM 662 N N . GLY A 1 84 ? -13.436 -1.534 6.903 1.00 81.00 84 GLY A N 1
ATOM 663 C CA . GLY A 1 84 ? -14.375 -0.574 7.491 1.00 81.00 84 GLY A CA 1
ATOM 664 C C . GLY A 1 84 ? -14.060 0.894 7.178 1.00 81.00 84 GLY A C 1
ATOM 665 O O . GLY A 1 84 ? -14.703 1.789 7.728 1.00 81.00 84 GLY A O 1
ATOM 666 N N . GLY A 1 85 ? -13.077 1.155 6.313 1.00 82.94 85 GLY A N 1
ATOM 667 C CA . GLY A 1 85 ? -12.640 2.497 5.954 1.00 82.94 85 GLY A CA 1
ATOM 668 C C . GLY A 1 85 ? -13.542 3.182 4.931 1.00 82.94 85 GLY A C 1
ATOM 669 O O . GLY A 1 85 ? -14.311 2.542 4.215 1.00 82.94 85 GLY A O 1
ATOM 670 N N . ARG A 1 86 ? -13.439 4.514 4.858 1.00 84.06 86 ARG A N 1
ATOM 671 C CA . ARG A 1 86 ? -14.226 5.359 3.928 1.00 84.06 86 ARG A CA 1
ATOM 672 C C . ARG A 1 86 ? -13.377 6.114 2.899 1.00 84.06 86 ARG A C 1
ATOM 674 O O . ARG A 1 86 ? -13.915 6.808 2.039 1.00 84.06 86 ARG A O 1
ATOM 681 N N . TRP A 1 87 ? -12.056 6.032 3.014 1.00 88.69 87 TRP A N 1
ATOM 682 C CA . TRP A 1 87 ? -11.110 6.655 2.093 1.00 88.69 87 TRP A CA 1
ATOM 683 C C . TRP A 1 87 ? -9.807 5.866 2.052 1.00 88.69 87 TRP A C 1
ATOM 685 O O . TRP A 1 87 ? -9.526 5.046 2.936 1.00 88.69 87 TRP A O 1
ATOM 695 N N . ALA A 1 88 ? -9.010 6.158 1.029 1.00 88.50 88 ALA A N 1
ATOM 696 C CA . ALA A 1 88 ? -7.625 5.739 0.966 1.00 88.50 88 ALA A CA 1
ATOM 697 C C . ALA A 1 88 ? -6.694 6.951 0.848 1.00 88.50 88 ALA A C 1
ATOM 699 O O . ALA A 1 88 ? -6.982 7.893 0.108 1.00 88.50 88 ALA A O 1
ATOM 700 N N . GLU A 1 89 ? -5.579 6.926 1.574 1.00 89.94 89 GLU A N 1
ATOM 701 C CA . GLU A 1 89 ? -4.520 7.940 1.494 1.00 89.94 89 GLU A CA 1
ATOM 702 C C . GLU A 1 89 ? -3.333 7.403 0.702 1.00 89.94 89 GLU A C 1
ATOM 704 O O . GLU A 1 89 ? -3.034 6.214 0.770 1.00 89.94 89 GLU A O 1
ATOM 709 N N . PHE A 1 90 ? -2.617 8.273 -0.007 1.00 85.75 90 PHE A N 1
ATOM 710 C CA . PHE A 1 90 ? -1.404 7.876 -0.721 1.00 85.75 90 PHE A CA 1
ATOM 711 C C . PHE A 1 90 ? -0.156 8.271 0.062 1.00 85.75 90 PHE A C 1
ATOM 713 O O . PHE A 1 90 ? -0.006 9.415 0.506 1.00 85.75 90 PHE A O 1
ATOM 720 N N . HIS A 1 91 ? 0.782 7.333 0.184 1.00 84.81 91 HIS A N 1
ATOM 721 C CA . HIS A 1 91 ? 2.093 7.601 0.757 1.00 84.81 91 HIS A CA 1
ATOM 722 C C . HIS A 1 91 ? 2.992 8.309 -0.266 1.00 84.81 91 HIS A C 1
ATOM 724 O O . HIS A 1 91 ? 3.807 7.706 -0.954 1.00 84.81 91 HIS A O 1
ATOM 730 N N . THR A 1 92 ? 2.797 9.618 -0.390 1.00 77.38 92 THR A N 1
ATOM 731 C CA . THR A 1 92 ? 3.534 10.507 -1.300 1.00 77.38 92 THR A CA 1
ATOM 732 C C . THR A 1 92 ? 3.958 11.781 -0.568 1.00 77.38 92 THR A C 1
ATOM 734 O O . THR A 1 92 ? 3.430 12.117 0.504 1.00 77.38 92 THR A O 1
ATOM 737 N N . THR A 1 93 ? 4.934 12.488 -1.144 1.00 72.56 93 THR A N 1
ATOM 738 C CA . THR A 1 93 ? 5.356 13.838 -0.751 1.00 72.56 93 THR A CA 1
ATOM 739 C C . THR A 1 93 ? 4.175 14.808 -0.746 1.00 72.56 93 THR A C 1
ATOM 741 O O . THR A 1 93 ? 4.020 15.599 0.183 1.00 72.56 93 THR A O 1
ATOM 744 N N . ARG A 1 94 ? 3.304 14.734 -1.763 1.00 72.69 94 ARG A N 1
ATOM 745 C CA . ARG A 1 94 ? 2.076 15.536 -1.829 1.00 72.69 94 ARG A CA 1
ATOM 746 C C . ARG A 1 94 ? 0.957 14.769 -1.152 1.00 72.69 94 ARG A C 1
ATOM 748 O O . ARG A 1 94 ? 0.388 13.857 -1.743 1.00 72.69 94 ARG A O 1
ATOM 755 N 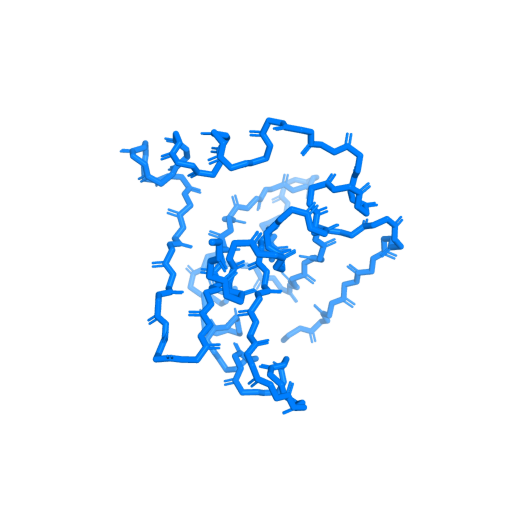N . LYS A 1 95 ? 0.640 15.143 0.086 1.00 70.38 95 LYS A N 1
ATOM 756 C CA . LYS A 1 95 ? -0.454 14.519 0.834 1.00 70.38 95 LYS A CA 1
ATOM 757 C C . LYS A 1 95 ? -1.762 14.6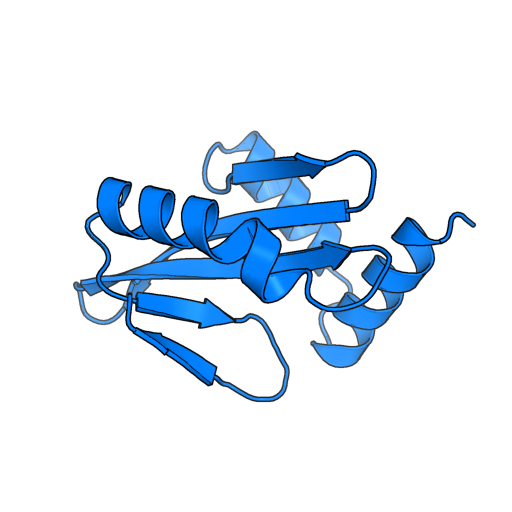71 0.059 1.00 70.38 95 LYS A C 1
ATOM 759 O O . LYS A 1 95 ? -2.174 15.779 -0.269 1.00 70.38 95 LYS A O 1
ATOM 764 N N . GLY A 1 96 ? -2.378 13.537 -0.246 1.00 76.25 96 GLY A N 1
ATOM 765 C CA . GLY A 1 96 ? -3.617 13.440 -1.000 1.00 76.25 96 GLY A CA 1
ATOM 766 C C . GLY A 1 96 ? -4.349 12.154 -0.643 1.00 76.25 96 GLY A C 1
ATOM 767 O O . GLY A 1 96 ? -3.754 11.201 -0.132 1.00 76.25 96 GLY A O 1
ATOM 768 N N . PHE A 1 97 ? -5.650 12.141 -0.901 1.00 79.75 97 PHE A N 1
ATOM 769 C CA . PHE A 1 97 ? -6.507 10.993 -0.653 1.00 79.75 97 PHE A CA 1
ATOM 770 C C . PHE A 1 97 ? -7.586 10.899 -1.726 1.00 79.75 97 PHE A C 1
ATOM 772 O O . PHE A 1 97 ? -7.925 11.890 -2.376 1.00 79.75 97 PHE A O 1
ATOM 779 N N . ILE A 1 98 ? -8.138 9.702 -1.880 1.00 77.38 98 ILE A N 1
ATOM 780 C CA . ILE A 1 98 ? -9.361 9.467 -2.640 1.00 77.38 98 ILE A CA 1
ATOM 781 C C . ILE A 1 98 ? -10.469 9.031 -1.692 1.00 77.38 98 ILE A C 1
ATOM 783 O O . ILE A 1 98 ? -10.262 8.208 -0.798 1.00 77.38 98 ILE A O 1
ATOM 787 N N . ARG A 1 99 ? -11.659 9.593 -1.894 1.00 77.50 99 ARG A N 1
ATOM 788 C CA . ARG A 1 99 ? -12.877 9.136 -1.226 1.00 77.50 99 ARG A CA 1
ATOM 789 C C . ARG A 1 99 ? -13.485 8.008 -2.063 1.00 77.50 99 ARG A C 1
ATOM 791 O O . ARG A 1 99 ? -13.552 8.146 -3.283 1.00 77.50 99 ARG A O 1
ATOM 798 N N . LEU A 1 100 ? -13.847 6.904 -1.409 1.00 72.38 100 LEU A N 1
ATOM 799 C CA . LEU A 1 100 ? -14.196 5.620 -2.037 1.00 72.38 100 LEU A CA 1
ATOM 800 C C . LEU A 1 100 ? -15.646 5.197 -1.774 1.00 72.38 100 LEU A C 1
ATOM 802 O O . LEU A 1 100 ? -16.239 5.733 -0.812 1.00 72.38 100 LEU A O 1
#

Secondary structure (DSSP, 8-state):
--HHHHHHHHHHHHHT-TTHHHHHHHHHHTTSSEEEEETTEEEEEEEEEETTEEEEEEEEEEESSS-HHHHHHHHHHHHHHHTT-SEEEE-SSS--EEE-

Organism: Salmonella enterica (NCBI:txid28901)

pLDDT: mean 83.86, std 8.09, range [60.16, 96.56]